Protein AF-A0A6B0XQU3-F1 (afdb_monomer_lite)

Radius of gyration: 19.71 Å; chains: 1; bounding box: 85×51×35 Å

Secondary structure (DSSP, 8-state):
---------------------GGGSTTTTS-EEEEETTEEEEEE--SSSSS-EEEEEEEETTEEEEEEEE--TT-TTS----S-EEEETTEEEEEP--TT--EEEEEEEE-TTS-EEEEEEEESSGGGG---S-SSS---

Structure (mmCIF, N/CA/C/O backbone):
data_AF-A0A6B0XQU3-F1
#
_entry.id   AF-A0A6B0XQU3-F1
#
loop_
_atom_site.group_PDB
_atom_site.id
_atom_site.type_symbol
_atom_site.label_atom_id
_atom_site.label_alt_id
_atom_site.label_comp_id
_atom_site.label_asym_id
_atom_site.label_entity_id
_atom_site.label_seq_id
_atom_site.pdbx_PDB_ins_code
_atom_site.Cartn_x
_atom_site.Cartn_y
_atom_site.Cartn_z
_atom_site.occupancy
_atom_site.B_iso_or_equiv
_atom_site.auth_seq_id
_atom_site.auth_comp_id
_atom_site.auth_asym_id
_atom_site.auth_atom_id
_atom_site.pdbx_PDB_model_num
ATOM 1 N N . MET A 1 1 ? -46.508 -2.137 11.351 1.00 37.19 1 MET A N 1
ATOM 2 C CA . MET A 1 1 ? -46.455 -1.241 10.173 1.00 37.19 1 MET A CA 1
ATOM 3 C C . MET A 1 1 ? -45.092 -0.556 10.185 1.00 37.19 1 MET A C 1
ATOM 5 O O . MET A 1 1 ? -44.737 0.008 11.208 1.00 37.19 1 MET A O 1
ATOM 9 N N . MET A 1 2 ? -44.287 -0.742 9.139 1.00 34.44 2 MET A N 1
ATOM 10 C CA . MET A 1 2 ? -42.824 -0.592 9.163 1.00 34.44 2 MET A CA 1
ATOM 11 C C . MET A 1 2 ? -42.342 0.868 9.194 1.00 34.44 2 MET A C 1
ATOM 13 O O . MET A 1 2 ? -42.736 1.663 8.343 1.00 34.44 2 MET A O 1
ATOM 17 N N . ILE A 1 3 ? -41.435 1.198 10.120 1.00 39.59 3 ILE A N 1
ATOM 18 C CA . ILE A 1 3 ? -40.669 2.451 10.102 1.00 39.59 3 ILE A CA 1
ATOM 19 C C . ILE A 1 3 ? -39.523 2.258 9.105 1.00 39.59 3 ILE A C 1
ATOM 21 O O . ILE A 1 3 ? -38.610 1.468 9.330 1.00 39.59 3 ILE A O 1
ATOM 25 N N . ARG A 1 4 ? -39.597 2.949 7.965 1.00 42.34 4 ARG A N 1
ATOM 26 C CA . ARG A 1 4 ? -38.524 2.990 6.965 1.00 42.34 4 ARG A CA 1
ATOM 27 C C . ARG A 1 4 ? -37.347 3.785 7.538 1.00 42.34 4 ARG A C 1
ATOM 29 O O . ARG A 1 4 ? -37.393 5.012 7.567 1.00 42.34 4 ARG A O 1
ATOM 36 N N . SER A 1 5 ? -36.316 3.081 8.001 1.00 37.31 5 SER A N 1
ATOM 37 C CA . SER A 1 5 ? -35.045 3.683 8.408 1.00 37.31 5 SER A CA 1
ATOM 38 C C . SER A 1 5 ? -34.361 4.290 7.182 1.00 37.31 5 SER A C 1
ATOM 40 O O . SER A 1 5 ? -34.057 3.593 6.214 1.00 37.31 5 SER A O 1
ATOM 42 N N . ARG A 1 6 ? -34.183 5.612 7.182 1.00 48.91 6 ARG A N 1
ATOM 43 C CA . ARG A 1 6 ? -33.429 6.324 6.147 1.00 48.91 6 ARG A CA 1
ATOM 44 C C . ARG A 1 6 ? -31.962 6.264 6.551 1.00 48.91 6 ARG A C 1
ATOM 46 O O . ARG A 1 6 ? -31.541 7.010 7.428 1.00 48.91 6 ARG A O 1
ATOM 53 N N . HIS A 1 7 ? -31.197 5.374 5.929 1.00 49.09 7 HIS A N 1
ATOM 54 C CA . HIS A 1 7 ? -29.744 5.390 6.050 1.00 49.09 7 HIS A CA 1
ATOM 55 C C . HIS A 1 7 ? -29.218 6.683 5.410 1.00 49.09 7 HIS A C 1
ATOM 57 O O . HIS A 1 7 ? -29.302 6.864 4.197 1.00 49.09 7 HIS A O 1
ATOM 63 N N . VAL A 1 8 ? -28.739 7.612 6.237 1.00 42.72 8 VAL A N 1
ATOM 64 C CA . VAL A 1 8 ? -28.030 8.815 5.793 1.00 42.72 8 VAL A CA 1
ATOM 65 C C . VAL A 1 8 ? -26.551 8.453 5.736 1.00 42.72 8 VAL A C 1
ATOM 67 O O . VAL A 1 8 ? -25.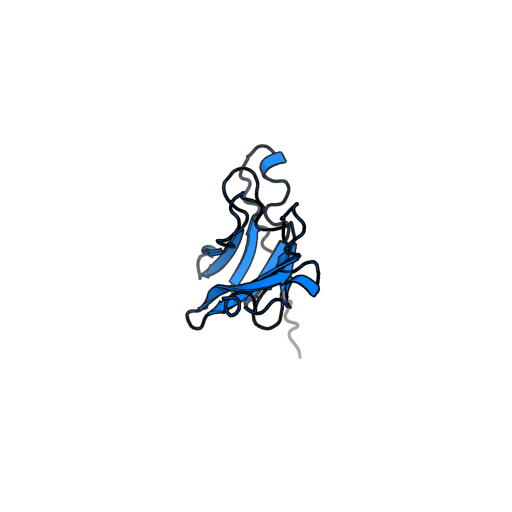918 8.261 6.770 1.00 42.72 8 VAL A O 1
ATOM 70 N N . VAL A 1 9 ? -26.008 8.313 4.529 1.00 39.22 9 VAL A N 1
ATOM 71 C CA . VAL A 1 9 ? -24.567 8.147 4.318 1.00 39.22 9 VAL A CA 1
ATOM 72 C C . VAL A 1 9 ? -23.940 9.538 4.345 1.00 39.22 9 VAL A C 1
ATOM 74 O O . VAL A 1 9 ? -24.166 10.341 3.443 1.00 39.22 9 VAL A O 1
ATOM 77 N N . VAL A 1 10 ? -23.183 9.839 5.400 1.00 36.81 10 VAL A N 1
ATOM 78 C CA . VAL A 1 10 ? -22.378 11.063 5.499 1.00 36.81 10 VAL A CA 1
ATOM 79 C C . VAL A 1 10 ? -20.994 10.752 4.939 1.00 36.81 10 VAL A C 1
ATOM 81 O O . VAL A 1 10 ? -20.191 10.085 5.586 1.00 36.81 10 VAL A O 1
ATOM 84 N N . VAL A 1 11 ? -20.713 11.220 3.723 1.00 40.84 11 VAL A N 1
ATOM 85 C CA . VAL A 1 11 ? -19.356 11.204 3.162 1.00 40.84 11 VAL A CA 1
ATOM 86 C C . VAL A 1 11 ? -18.629 12.435 3.698 1.00 40.84 11 VAL A C 1
ATOM 88 O O . VAL A 1 11 ? -18.873 13.555 3.254 1.00 40.84 11 VAL A O 1
ATOM 91 N N . ALA A 1 12 ? -17.763 12.239 4.690 1.00 38.28 12 ALA A N 1
ATOM 92 C CA . ALA A 1 12 ? -16.893 13.294 5.195 1.00 38.28 12 ALA A CA 1
ATOM 93 C C . ALA A 1 12 ? -15.693 13.463 4.247 1.00 38.28 12 ALA A C 1
ATOM 95 O O . ALA A 1 12 ? -14.718 12.718 4.321 1.00 38.28 12 ALA A O 1
ATOM 96 N N . LEU A 1 13 ? -15.774 14.442 3.346 1.00 43.59 13 LEU A N 1
ATOM 97 C CA . LEU A 1 13 ? -14.631 14.943 2.582 1.00 43.59 13 LEU A CA 1
ATOM 98 C C . LEU A 1 13 ? -13.792 15.850 3.491 1.00 43.59 13 LEU A C 1
ATOM 100 O O . LEU A 1 13 ? -14.103 17.027 3.661 1.00 43.59 13 LEU A O 1
ATOM 104 N N . PHE A 1 14 ? -12.728 15.308 4.082 1.00 43.47 14 PHE A N 1
ATOM 105 C CA . PHE A 1 14 ? -11.704 16.114 4.749 1.00 43.47 14 PHE A CA 1
ATOM 106 C C . PHE A 1 14 ? -10.677 16.580 3.711 1.00 43.47 14 PHE A C 1
ATOM 108 O O . PHE A 1 14 ? -9.666 15.929 3.461 1.00 43.47 14 PHE A O 1
ATOM 115 N N . ALA A 1 15 ? -10.951 17.723 3.081 1.00 38.75 15 ALA A N 1
ATOM 116 C CA . ALA A 1 15 ? -9.956 18.437 2.292 1.00 38.75 15 ALA A CA 1
ATOM 117 C C . ALA A 1 15 ? -9.007 19.181 3.246 1.00 38.75 15 ALA A C 1
ATOM 119 O O . ALA A 1 15 ? -9.270 20.311 3.654 1.00 38.75 15 ALA A O 1
ATOM 120 N N . CYS A 1 16 ? -7.905 18.536 3.629 1.00 37.47 16 CYS A N 1
ATOM 121 C CA . CYS A 1 16 ? -6.809 19.202 4.325 1.00 37.47 16 CYS A CA 1
ATOM 122 C C . CYS A 1 16 ? -5.957 19.941 3.280 1.00 37.47 16 CYS A C 1
ATOM 124 O O . CYS A 1 16 ? -5.087 19.354 2.636 1.00 37.47 16 CYS A O 1
ATOM 126 N N . ALA A 1 17 ? -6.258 21.219 3.046 1.00 42.94 17 ALA A N 1
ATOM 127 C CA . ALA A 1 17 ? -5.505 22.056 2.119 1.00 42.94 17 ALA A CA 1
ATOM 128 C C . ALA A 1 17 ? -4.151 22.449 2.737 1.00 42.94 17 ALA A C 1
ATOM 130 O O . ALA A 1 17 ? -4.034 23.468 3.415 1.00 42.94 17 ALA A O 1
ATOM 131 N N . SER A 1 18 ? -3.111 21.648 2.499 1.00 46.34 18 SER A N 1
ATOM 132 C CA . SER A 1 18 ? -1.726 22.104 2.635 1.00 46.34 18 SER A CA 1
ATOM 133 C C . SER A 1 18 ? -1.325 22.808 1.335 1.00 46.34 18 SER A C 1
ATOM 135 O O . SER A 1 18 ? -1.333 22.204 0.270 1.00 46.34 18 SER A O 1
ATOM 137 N N . VAL A 1 19 ? -1.024 24.107 1.370 1.00 47.56 19 VAL A N 1
ATOM 138 C CA . VAL A 1 19 ? -0.630 24.852 0.158 1.00 47.56 19 VAL A CA 1
ATOM 139 C C . VAL A 1 19 ? 0.873 24.660 -0.079 1.00 47.56 19 VAL A C 1
ATOM 141 O O . VAL A 1 19 ? 1.692 25.491 0.303 1.00 47.56 19 VAL A O 1
ATOM 144 N N . GLY A 1 20 ? 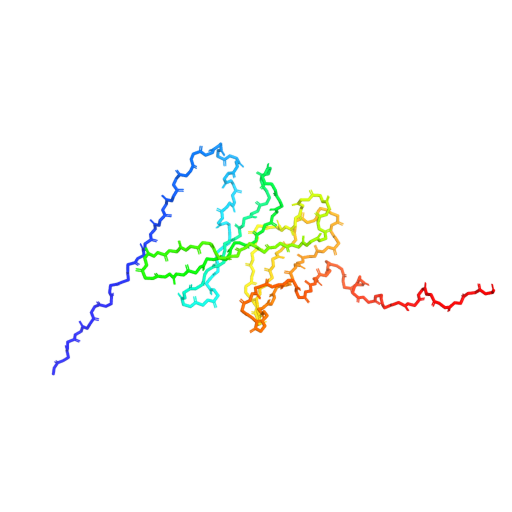1.248 23.516 -0.654 1.00 53.97 20 GLY A N 1
ATOM 145 C CA . GLY A 1 20 ? 2.524 23.353 -1.362 1.00 53.97 20 GLY A CA 1
ATOM 146 C C . GLY A 1 20 ? 2.388 23.801 -2.825 1.00 53.97 20 GLY A C 1
ATOM 147 O O . GLY A 1 20 ? 1.262 23.993 -3.287 1.00 53.97 20 GLY A O 1
ATOM 148 N N . PRO A 1 21 ? 3.488 23.977 -3.587 1.00 55.72 21 PRO A N 1
ATOM 149 C CA . PRO A 1 21 ? 3.364 24.134 -5.034 1.00 55.72 21 PRO A CA 1
ATOM 150 C C . PRO A 1 21 ? 2.583 22.935 -5.589 1.00 55.72 21 PRO A C 1
ATOM 152 O O . PRO A 1 21 ? 2.877 21.803 -5.217 1.00 55.72 21 PRO A O 1
ATOM 155 N N . VAL A 1 22 ? 1.596 23.184 -6.456 1.00 50.00 22 VAL A N 1
ATOM 156 C CA . VAL A 1 22 ? 0.677 22.170 -7.022 1.00 50.00 22 VAL A CA 1
ATOM 157 C C . VAL A 1 22 ? 1.427 20.946 -7.573 1.00 50.00 22 VAL A C 1
ATOM 159 O O . VAL A 1 22 ? 1.008 19.820 -7.345 1.00 50.00 22 VAL A O 1
ATOM 162 N N . ALA A 1 23 ? 2.618 21.150 -8.147 1.00 49.53 23 ALA A N 1
ATOM 163 C CA . ALA A 1 23 ? 3.499 20.083 -8.632 1.00 49.53 23 ALA A CA 1
ATOM 164 C C . ALA A 1 23 ? 3.984 19.090 -7.548 1.00 49.53 23 ALA A C 1
ATOM 166 O O . ALA A 1 23 ? 4.296 17.946 -7.856 1.00 49.53 23 ALA A O 1
ATOM 167 N N . ALA A 1 24 ? 4.042 19.496 -6.274 1.00 48.16 24 ALA A N 1
ATOM 168 C CA . ALA A 1 24 ? 4.353 18.614 -5.143 1.00 48.16 24 ALA A CA 1
ATOM 169 C C . ALA A 1 24 ? 3.121 17.836 -4.633 1.00 48.16 24 ALA A C 1
ATOM 171 O O . ALA A 1 24 ? 3.257 16.954 -3.786 1.00 48.16 24 ALA A O 1
ATOM 172 N N . GLN A 1 25 ? 1.921 18.176 -5.120 1.00 52.62 25 GLN A N 1
ATOM 173 C CA . GLN A 1 25 ? 0.645 17.534 -4.790 1.00 52.62 25 GLN A CA 1
ATOM 174 C C . GLN A 1 25 ? 0.103 16.658 -5.920 1.00 52.62 25 GLN A C 1
ATOM 176 O O . GLN A 1 25 ? -0.958 16.058 -5.742 1.00 52.62 25 GLN A O 1
ATOM 181 N N . ASP A 1 26 ? 0.812 16.542 -7.045 1.00 52.75 26 ASP A N 1
ATOM 182 C CA . ASP A 1 26 ? 0.385 15.802 -8.234 1.00 52.75 26 ASP A CA 1
ATOM 183 C C . ASP A 1 26 ? 0.366 14.278 -7.996 1.00 52.75 26 ASP A C 1
ATOM 185 O O . ASP A 1 26 ? 0.995 13.515 -8.713 1.00 52.75 26 ASP A O 1
ATOM 189 N N . GLY A 1 27 ? -0.373 13.761 -7.012 1.00 54.28 27 GLY A N 1
ATOM 190 C CA . GLY A 1 27 ? -0.570 12.323 -6.799 1.00 54.28 27 GLY A CA 1
ATOM 191 C C . GLY A 1 27 ? -0.612 11.849 -5.351 1.00 54.28 27 GLY A C 1
ATOM 192 O O . GLY A 1 27 ? -0.774 10.651 -5.134 1.00 54.28 27 GLY A O 1
ATOM 193 N N . CYS A 1 28 ? -0.487 12.728 -4.355 1.00 52.47 28 CYS A N 1
ATOM 194 C CA . CYS A 1 28 ? -0.764 12.323 -2.976 1.00 52.47 28 CYS A CA 1
ATOM 195 C C . CYS A 1 28 ? -2.257 11.958 -2.866 1.00 52.47 28 CYS A C 1
ATOM 197 O O . CYS A 1 28 ? -3.109 12.764 -3.234 1.00 52.47 28 CYS A O 1
ATOM 199 N N . GLY A 1 29 ? -2.576 10.725 -2.454 1.00 54.97 29 GLY A N 1
ATOM 200 C CA . GLY A 1 29 ? -3.943 10.191 -2.540 1.00 54.97 29 GLY A CA 1
ATOM 201 C C . GLY A 1 29 ? -4.335 9.626 -3.915 1.00 54.97 29 GLY A C 1
ATOM 202 O O . GLY A 1 29 ? -5.512 9.365 -4.144 1.00 54.97 29 GLY A O 1
ATOM 203 N N . ALA A 1 30 ? -3.375 9.397 -4.826 1.00 61.19 30 ALA A N 1
ATOM 204 C CA . ALA A 1 30 ? -3.621 8.748 -6.124 1.00 61.19 30 ALA A CA 1
ATOM 205 C C . ALA A 1 30 ? -4.233 7.343 -5.995 1.00 61.19 30 ALA A C 1
ATOM 207 O O . ALA A 1 30 ? -4.893 6.871 -6.919 1.00 61.19 30 ALA A O 1
ATOM 208 N N . ALA A 1 31 ? -4.040 6.698 -4.845 1.00 72.69 31 ALA A N 1
ATOM 209 C CA . ALA A 1 31 ? -4.727 5.476 -4.486 1.00 72.69 31 ALA A CA 1
ATOM 210 C C . ALA A 1 31 ? -5.000 5.461 -2.977 1.00 72.69 31 ALA A C 1
ATOM 212 O O . ALA A 1 31 ? -4.108 5.724 -2.165 1.00 72.69 31 ALA A O 1
ATOM 213 N N . VAL A 1 32 ? -6.252 5.167 -2.630 1.00 81.19 32 VAL A N 1
ATOM 214 C CA . VAL A 1 32 ? -6.721 4.968 -1.258 1.00 81.19 32 VAL A CA 1
ATOM 215 C C . VAL A 1 32 ? -7.426 3.624 -1.205 1.00 81.19 32 VAL A C 1
ATOM 217 O O . VAL A 1 32 ? -8.237 3.311 -2.079 1.00 81.19 32 VAL A O 1
ATOM 220 N N . TRP A 1 33 ? -7.129 2.842 -0.176 1.00 84.88 33 TRP A N 1
ATOM 221 C CA . TRP A 1 33 ? -7.765 1.555 0.068 1.00 84.88 33 TRP A CA 1
ATOM 222 C C . TRP A 1 33 ? -8.185 1.447 1.533 1.00 84.88 33 TRP A C 1
ATOM 224 O O . TRP A 1 33 ? -7.417 1.788 2.423 1.00 84.88 33 TRP A O 1
ATOM 234 N N . ALA A 1 34 ? -9.404 0.975 1.789 1.00 85.19 34 ALA A N 1
ATOM 235 C CA . ALA A 1 34 ? -9.840 0.607 3.131 1.00 85.19 34 ALA A CA 1
ATOM 236 C C . ALA A 1 34 ? -9.455 -0.855 3.398 1.00 85.19 34 ALA A C 1
ATOM 238 O O . ALA A 1 34 ? -10.097 -1.761 2.861 1.00 85.19 34 ALA A O 1
ATOM 239 N N . ALA A 1 35 ? -8.408 -1.076 4.197 1.00 83.62 35 ALA A N 1
ATOM 240 C CA . ALA A 1 35 ? -7.990 -2.421 4.600 1.00 83.62 35 ALA A CA 1
ATOM 241 C C . ALA A 1 35 ? -8.921 -3.035 5.645 1.00 83.62 35 ALA A C 1
ATOM 243 O O . ALA A 1 35 ? -9.100 -4.252 5.679 1.00 83.62 35 ALA A O 1
ATOM 244 N N . ALA A 1 36 ? -9.545 -2.194 6.468 1.00 85.62 36 ALA A N 1
ATOM 245 C CA . ALA A 1 36 ? -10.533 -2.592 7.458 1.00 85.62 36 ALA A CA 1
ATOM 246 C C . ALA A 1 36 ? -11.588 -1.490 7.644 1.00 85.62 36 ALA A C 1
ATOM 248 O O . ALA A 1 36 ? -11.540 -0.446 6.994 1.00 85.62 36 ALA A O 1
ATOM 249 N N . ALA A 1 37 ? -12.554 -1.716 8.542 1.00 86.38 37 ALA A N 1
ATOM 250 C CA . ALA A 1 37 ? -13.574 -0.717 8.876 1.00 86.38 37 ALA A CA 1
ATOM 251 C C . ALA A 1 37 ? -12.958 0.594 9.402 1.00 86.38 37 ALA A C 1
ATOM 253 O O . ALA A 1 37 ? -13.399 1.679 9.021 1.00 86.38 37 ALA A O 1
ATOM 254 N N . ASP A 1 38 ? -11.907 0.470 10.214 1.00 92.00 38 ASP A N 1
ATOM 255 C CA . ASP A 1 38 ? -11.232 1.5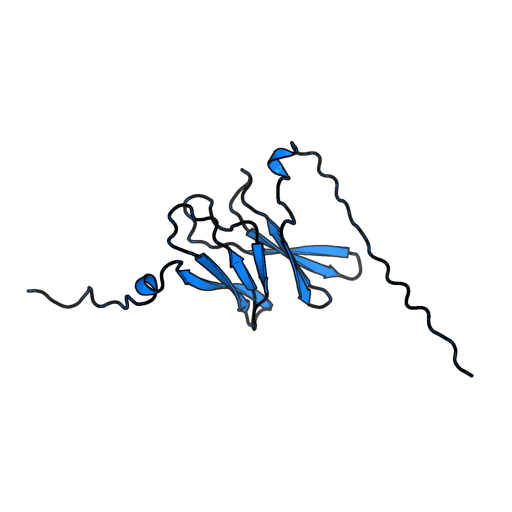78 10.890 1.00 92.00 38 ASP A CA 1
ATOM 256 C C . ASP A 1 38 ? -9.763 1.725 10.460 1.00 92.00 38 ASP A C 1
ATOM 258 O O . ASP A 1 38 ? -8.996 2.383 11.149 1.00 92.00 38 ASP A O 1
ATOM 262 N N . GLU A 1 39 ? -9.362 1.150 9.318 1.00 92.50 39 GLU A N 1
ATOM 263 C CA . GLU A 1 39 ? -7.996 1.256 8.777 1.00 92.50 39 GLU A CA 1
ATOM 264 C C . GLU A 1 39 ? -8.039 1.630 7.287 1.00 92.50 39 GLU A C 1
ATOM 266 O O . GLU A 1 39 ? -8.683 0.947 6.480 1.00 92.50 39 GLU A O 1
ATOM 271 N N . ILE A 1 40 ? -7.341 2.704 6.907 1.00 92.12 40 ILE A N 1
ATOM 272 C CA . ILE A 1 40 ? -7.155 3.108 5.507 1.00 92.12 40 ILE A CA 1
ATOM 273 C C . ILE A 1 40 ? -5.675 3.236 5.170 1.00 92.12 40 ILE A C 1
ATOM 275 O O . ILE A 1 40 ? -4.867 3.704 5.968 1.00 92.12 40 ILE A O 1
ATOM 279 N N . LEU A 1 41 ? -5.339 2.865 3.942 1.00 90.75 41 LEU A N 1
ATOM 280 C CA . LEU A 1 41 ? -4.015 3.004 3.370 1.00 90.75 41 LEU A CA 1
ATOM 281 C C . LEU A 1 41 ? -4.058 4.083 2.298 1.00 90.75 41 LEU A C 1
ATOM 283 O O . LEU A 1 41 ? -4.931 4.077 1.425 1.00 90.75 41 LEU A O 1
ATOM 287 N N . VAL A 1 42 ? -3.106 5.006 2.363 1.00 88.56 42 VAL A N 1
ATOM 288 C CA . VAL A 1 42 ? -2.983 6.132 1.440 1.00 88.56 42 VAL A CA 1
ATOM 289 C C . VAL A 1 42 ? -1.605 6.092 0.808 1.00 88.56 42 VAL A C 1
ATOM 291 O O . VAL A 1 42 ? -0.587 6.184 1.492 1.00 88.56 42 VAL A O 1
ATOM 294 N N . LEU A 1 43 ? -1.565 5.980 -0.516 1.00 86.12 43 LEU A N 1
ATOM 295 C CA . LEU A 1 43 ? -0.310 6.046 -1.247 1.00 86.12 43 LEU A CA 1
ATOM 296 C C . LEU A 1 43 ? 0.239 7.483 -1.240 1.00 86.12 43 LEU A C 1
ATOM 298 O O . LEU A 1 43 ? -0.409 8.417 -1.731 1.00 86.12 43 LEU A O 1
ATOM 302 N N . LYS A 1 44 ? 1.466 7.628 -0.733 1.00 83.06 44 LYS A N 1
ATOM 303 C CA . LYS A 1 44 ? 2.317 8.813 -0.855 1.00 83.06 44 LYS A CA 1
ATOM 304 C C . LYS A 1 44 ? 3.395 8.524 -1.910 1.00 83.06 44 LYS A C 1
ATOM 306 O O . LYS A 1 44 ? 4.433 7.951 -1.576 1.00 83.06 44 LYS A O 1
ATOM 311 N N . PRO A 1 45 ? 3.180 8.889 -3.184 1.00 70.44 45 PRO A N 1
ATOM 312 C CA . PRO A 1 45 ? 4.229 8.776 -4.198 1.00 70.44 45 PRO A CA 1
ATOM 313 C C . PRO A 1 45 ? 5.440 9.665 -3.865 1.00 70.44 45 PRO A C 1
ATOM 315 O O . PRO A 1 45 ? 5.353 10.599 -3.060 1.00 70.44 45 PRO A O 1
ATOM 318 N N . GLU A 1 46 ? 6.578 9.372 -4.492 1.00 69.31 46 GLU A N 1
ATOM 319 C CA . GLU A 1 46 ? 7.794 10.169 -4.341 1.00 69.31 46 GLU A CA 1
ATOM 320 C C . GLU A 1 46 ? 7.607 11.556 -4.980 1.00 69.31 46 GLU A C 1
ATOM 322 O O . GLU A 1 46 ? 7.346 11.671 -6.174 1.00 69.31 46 GLU A O 1
ATOM 327 N N . PHE A 1 47 ? 7.750 12.619 -4.183 1.00 59.03 47 PHE A N 1
ATOM 328 C CA . PHE A 1 47 ? 7.737 14.006 -4.667 1.00 59.03 47 PHE A CA 1
ATOM 329 C C . PHE A 1 47 ? 8.746 14.874 -3.913 1.00 59.03 47 PHE A C 1
ATOM 331 O O . PHE A 1 47 ? 8.386 15.804 -3.189 1.00 59.03 47 PHE A O 1
ATOM 338 N N . GLY A 1 48 ? 10.035 14.543 -4.036 1.00 53.62 48 GLY A N 1
ATOM 339 C CA . GLY A 1 48 ? 11.135 15.380 -3.534 1.00 53.62 48 GLY A CA 1
ATOM 340 C C . GLY A 1 48 ? 11.188 15.564 -2.008 1.00 53.62 48 GLY A C 1
ATOM 341 O O . GLY A 1 48 ? 11.963 16.382 -1.517 1.00 53.62 48 GLY A O 1
ATOM 342 N N . ARG A 1 49 ? 10.379 14.817 -1.242 1.00 59.66 49 ARG A N 1
ATOM 343 C CA . ARG A 1 49 ? 10.384 14.764 0.230 1.00 59.66 49 ARG A CA 1
ATOM 344 C C . ARG A 1 49 ? 10.433 13.315 0.726 1.00 59.66 49 ARG A C 1
ATOM 346 O O . ARG A 1 49 ? 9.500 12.833 1.369 1.00 59.66 49 ARG A O 1
ATOM 353 N N . GLY A 1 50 ? 11.529 12.631 0.411 1.00 65.25 50 GLY A N 1
ATOM 354 C CA . GLY A 1 50 ? 11.775 11.254 0.841 1.00 65.25 50 GLY A CA 1
ATOM 355 C C . GLY A 1 50 ? 11.105 10.195 -0.044 1.00 65.25 50 GLY A C 1
ATOM 356 O O . GLY A 1 50 ? 10.390 10.549 -0.985 1.00 65.25 50 GLY A O 1
ATOM 357 N N . PRO A 1 51 ? 11.350 8.907 0.252 1.00 70.81 51 PRO A N 1
ATOM 358 C CA . PRO A 1 51 ? 10.912 7.796 -0.585 1.00 70.81 51 PRO A CA 1
ATOM 359 C C . PRO A 1 51 ? 9.386 7.741 -0.707 1.00 70.81 51 PRO A C 1
ATOM 361 O O . PRO A 1 51 ? 8.649 8.232 0.162 1.00 70.81 51 PRO A O 1
ATOM 364 N N . ALA A 1 52 ? 8.913 7.119 -1.788 1.00 79.31 52 ALA A N 1
ATOM 365 C CA . ALA A 1 52 ? 7.516 6.722 -1.888 1.00 79.31 52 ALA A CA 1
ATOM 366 C C . ALA A 1 52 ? 7.161 5.744 -0.757 1.00 79.31 52 ALA A C 1
ATOM 368 O O . ALA A 1 52 ? 7.941 4.846 -0.427 1.00 79.31 52 ALA A O 1
ATOM 369 N N . SER A 1 53 ? 5.975 5.916 -0.182 1.00 85.81 53 SER A N 1
ATOM 370 C CA . SER A 1 53 ? 5.487 5.095 0.921 1.00 85.81 53 SER A CA 1
ATOM 371 C C . SER A 1 53 ? 3.971 4.933 0.871 1.00 85.81 53 SER A C 1
ATOM 373 O O . SER A 1 53 ? 3.256 5.662 0.180 1.00 85.81 53 SER A O 1
ATOM 375 N N . VAL A 1 54 ? 3.470 3.948 1.605 1.00 88.81 54 VAL A N 1
ATOM 376 C CA . VAL A 1 54 ? 2.053 3.799 1.913 1.00 88.81 54 VAL A CA 1
ATOM 377 C C . VAL A 1 54 ? 1.859 4.177 3.373 1.00 88.81 54 VAL A C 1
ATOM 379 O O . VAL A 1 54 ? 2.475 3.600 4.267 1.00 88.81 54 VAL A O 1
ATOM 382 N N . LEU A 1 55 ? 1.028 5.186 3.600 1.00 89.75 55 LEU A N 1
ATOM 383 C CA . LEU A 1 55 ? 0.674 5.668 4.925 1.00 89.75 55 LEU A CA 1
ATOM 384 C C . LEU A 1 55 ? -0.528 4.874 5.424 1.00 89.75 55 LEU A C 1
ATOM 386 O O . LEU A 1 55 ? -1.532 4.778 4.718 1.00 89.75 55 LEU A O 1
ATOM 390 N N . VAL A 1 56 ? -0.437 4.337 6.633 1.00 93.00 56 VAL A N 1
ATOM 391 C CA . VAL A 1 56 ? -1.522 3.599 7.279 1.00 93.00 56 VAL A CA 1
ATOM 392 C C . VAL A 1 56 ? -2.147 4.513 8.313 1.00 93.00 56 VAL A C 1
ATOM 394 O O . VAL A 1 56 ? -1.456 5.032 9.195 1.00 93.00 56 VAL A O 1
ATOM 397 N N . PHE A 1 57 ? -3.450 4.722 8.190 1.00 92.69 57 PHE A N 1
ATOM 398 C CA . PHE A 1 57 ? -4.234 5.494 9.132 1.00 92.69 57 PHE A CA 1
ATOM 399 C C . PHE A 1 57 ? -5.233 4.594 9.829 1.00 92.69 57 PHE A C 1
ATOM 401 O O . PHE A 1 57 ? -5.950 3.841 9.172 1.00 92.69 57 PHE A O 1
ATOM 408 N N . GLU A 1 58 ? -5.339 4.762 11.137 1.00 93.69 58 GLU A N 1
ATOM 409 C CA . GLU A 1 58 ? -6.390 4.151 11.935 1.00 93.69 58 GLU A CA 1
ATOM 410 C C . GLU A 1 58 ? -7.350 5.219 12.443 1.00 93.69 58 GLU A C 1
ATOM 412 O O . GLU A 1 58 ? -6.965 6.362 12.730 1.00 93.69 58 GLU A O 1
ATOM 417 N N . ARG A 1 59 ? -8.626 4.847 12.512 1.00 92.75 59 ARG A N 1
ATOM 418 C CA . ARG A 1 59 ? -9.670 5.677 13.090 1.00 92.75 59 ARG A CA 1
ATOM 419 C C . ARG A 1 59 ? -9.801 5.363 14.572 1.00 92.75 59 ARG A C 1
ATOM 421 O O . ARG A 1 59 ? -10.036 4.223 14.956 1.00 92.75 59 ARG A O 1
ATOM 428 N N . ASP A 1 60 ? -9.753 6.405 15.389 1.00 86.31 60 ASP A N 1
ATOM 429 C CA . ASP A 1 60 ? -10.162 6.357 16.786 1.00 86.31 60 ASP A CA 1
ATOM 430 C C . ASP A 1 60 ? -11.464 7.153 17.013 1.00 86.31 60 ASP A C 1
ATOM 432 O O . ASP A 1 60 ? -12.075 7.699 16.087 1.00 86.31 60 ASP A O 1
ATOM 436 N N . GLY A 1 61 ? -11.917 7.229 18.268 1.00 83.44 61 GLY A N 1
ATOM 437 C CA . GLY A 1 61 ? -13.129 7.966 18.646 1.00 83.44 61 GLY A CA 1
ATOM 438 C C . GLY A 1 61 ? -13.083 9.480 18.381 1.00 83.44 61 GLY A C 1
ATOM 439 O O . GLY A 1 61 ? -14.102 10.149 18.548 1.00 83.44 61 GLY A O 1
ATOM 440 N N . SER A 1 62 ? -11.933 10.025 17.981 1.00 85.12 62 SER A N 1
ATOM 441 C CA . SER A 1 62 ? -11.688 11.449 17.743 1.00 85.12 62 SER A CA 1
ATOM 442 C C . SER A 1 62 ? -11.332 11.795 16.291 1.00 85.12 62 SER A C 1
ATOM 444 O O . SER A 1 62 ? -11.475 12.954 15.898 1.00 85.12 62 SER A O 1
ATOM 446 N N . GLY A 1 63 ? -10.940 10.823 15.461 1.00 90.75 63 GLY A N 1
ATOM 447 C CA . GLY A 1 63 ? -10.603 11.064 14.059 1.00 90.75 63 GLY A CA 1
ATOM 448 C C . GLY A 1 63 ? -9.739 9.970 13.442 1.00 90.75 63 GLY A C 1
ATOM 449 O O . GLY A 1 63 ? -9.738 8.839 13.906 1.00 90.75 63 GLY A O 1
ATOM 450 N N . TRP A 1 64 ? -9.027 10.311 12.366 1.00 92.19 64 TRP A N 1
ATOM 451 C CA . TRP A 1 64 ? -8.009 9.454 11.751 1.00 92.19 64 TRP A CA 1
ATOM 452 C C . TRP A 1 64 ? -6.619 9.932 12.159 1.00 92.19 64 TRP A C 1
ATOM 454 O O . TRP A 1 64 ? -6.347 11.133 12.101 1.00 92.19 64 TRP A O 1
ATOM 464 N N . SER A 1 65 ? -5.727 9.005 12.494 1.00 92.00 65 SER A N 1
ATOM 465 C CA . SER A 1 65 ? -4.319 9.293 12.775 1.00 92.00 65 SER A CA 1
ATOM 466 C C . SER A 1 65 ? -3.414 8.349 11.987 1.00 92.00 65 SER A C 1
ATOM 468 O O . SER A 1 65 ? -3.768 7.193 11.773 1.00 92.00 65 SER A O 1
ATOM 470 N N . GLN A 1 66 ? -2.274 8.849 11.500 1.00 92.06 66 GLN A N 1
ATOM 471 C CA . GLN A 1 66 ? -1.280 8.005 10.836 1.00 92.06 66 GLN A CA 1
ATOM 472 C C . GLN A 1 66 ? -0.571 7.168 11.903 1.00 92.06 66 GLN A C 1
ATOM 474 O O . GLN A 1 66 ? 0.080 7.729 12.783 1.00 92.06 66 GLN A O 1
ATOM 479 N N . VAL A 1 67 ? -0.676 5.845 11.805 1.00 94.50 67 VAL A N 1
ATOM 480 C CA . VAL A 1 67 ? -0.082 4.898 12.763 1.00 94.50 67 VAL A CA 1
ATOM 481 C C . VAL A 1 67 ? 1.152 4.197 12.208 1.00 94.50 67 VAL A C 1
ATOM 483 O O . VAL A 1 67 ? 1.996 3.736 12.972 1.00 94.50 67 VAL A O 1
ATOM 486 N N . GLN A 1 68 ? 1.289 4.145 10.881 1.00 93.50 68 GLN A N 1
ATOM 487 C CA . GLN A 1 68 ? 2.427 3.515 10.223 1.00 93.50 68 GLN A CA 1
ATOM 488 C C . GLN A 1 68 ? 2.765 4.224 8.910 1.00 93.50 68 GLN A C 1
ATOM 490 O O . GLN A 1 68 ? 1.903 4.780 8.227 1.00 93.50 68 GLN A O 1
ATOM 495 N N . GLU A 1 69 ? 4.038 4.181 8.542 1.00 89.69 69 GLU A N 1
ATOM 496 C CA . GLU A 1 69 ? 4.518 4.468 7.196 1.00 89.69 69 GLU A CA 1
ATOM 497 C C . GLU A 1 69 ? 5.260 3.228 6.700 1.00 89.69 69 GLU A C 1
ATOM 499 O O . GLU A 1 69 ? 6.079 2.668 7.424 1.00 89.69 69 GLU A O 1
ATOM 504 N N . VAL A 1 70 ? 4.930 2.769 5.495 1.00 89.62 70 VAL A N 1
ATOM 505 C CA . VAL A 1 70 ? 5.448 1.520 4.932 1.00 89.62 70 VAL A CA 1
ATOM 506 C C . VAL A 1 70 ? 6.137 1.821 3.611 1.00 89.62 70 VAL A C 1
ATOM 508 O O . VAL A 1 70 ? 5.562 2.460 2.731 1.00 89.62 70 VAL A O 1
ATOM 511 N N . TRP A 1 71 ? 7.369 1.358 3.451 1.00 85.38 71 TRP A N 1
ATOM 512 C CA . TRP A 1 71 ? 8.164 1.543 2.240 1.00 85.38 71 TRP A CA 1
ATOM 513 C C . TRP A 1 71 ? 9.010 0.298 1.974 1.00 85.38 71 TRP A C 1
ATOM 515 O O . TRP A 1 71 ? 9.167 -0.555 2.844 1.00 85.38 71 TRP A O 1
ATOM 525 N N . SER A 1 72 ? 9.560 0.193 0.764 1.00 82.75 72 SER A N 1
ATOM 526 C CA . SER A 1 72 ? 10.553 -0.837 0.455 1.00 82.75 72 SER A CA 1
ATOM 527 C C . SER A 1 72 ? 11.961 -0.338 0.787 1.00 82.75 72 SER A C 1
ATOM 529 O O . SER A 1 72 ? 12.387 0.700 0.276 1.00 82.75 72 SER A O 1
ATOM 531 N N . GLU A 1 73 ? 12.703 -1.079 1.614 1.00 71.06 73 GLU A N 1
ATOM 532 C CA . GLU A 1 73 ? 14.065 -0.718 2.054 1.00 71.06 73 GLU A CA 1
ATOM 533 C C . GLU A 1 73 ? 15.116 -0.791 0.928 1.00 71.06 73 GLU A C 1
ATOM 535 O O . GLU A 1 73 ? 16.190 -0.205 1.034 1.00 71.06 73 GLU A O 1
ATOM 540 N N . GLY A 1 74 ? 14.820 -1.487 -0.176 1.00 60.78 74 GLY A N 1
ATOM 541 C CA . GLY A 1 74 ? 15.770 -1.721 -1.273 1.00 60.78 74 GLY A CA 1
ATOM 542 C C . GLY A 1 74 ? 15.877 -0.600 -2.312 1.00 60.78 74 GLY A C 1
ATOM 543 O O . GLY A 1 74 ? 16.658 -0.719 -3.257 1.00 60.78 74 GLY A O 1
ATOM 544 N N . SER A 1 75 ? 15.090 0.468 -2.185 1.00 56.88 75 SER A N 1
ATOM 545 C CA . SER A 1 75 ? 15.070 1.562 -3.157 1.00 56.88 75 SER A CA 1
ATOM 546 C C . SER A 1 75 ? 16.162 2.588 -2.851 1.00 56.88 75 SER A C 1
ATOM 548 O O . SER A 1 75 ? 15.949 3.600 -2.187 1.00 56.88 75 SER A O 1
ATOM 550 N N . LEU A 1 76 ? 17.371 2.314 -3.340 1.00 46.00 76 LEU A N 1
ATOM 551 C CA . LEU A 1 76 ? 18.562 3.153 -3.141 1.00 46.00 76 LEU A CA 1
ATOM 552 C C . LEU A 1 76 ? 18.483 4.543 -3.810 1.00 46.00 76 LEU A C 1
ATOM 554 O O . LEU A 1 76 ? 19.393 5.347 -3.621 1.00 46.00 76 LEU A O 1
ATOM 558 N N . LEU A 1 77 ? 17.436 4.833 -4.593 1.00 50.97 77 LEU A N 1
ATOM 559 C CA . LEU A 1 77 ? 17.288 6.087 -5.348 1.00 50.97 77 LEU A CA 1
ATOM 560 C C . LEU A 1 77 ? 15.956 6.828 -5.122 1.00 50.97 77 LEU A C 1
ATOM 562 O O . LEU A 1 77 ? 15.726 7.827 -5.787 1.00 50.97 77 LEU A O 1
ATOM 566 N N . GLY A 1 78 ? 15.106 6.396 -4.181 1.00 48.44 78 GLY A N 1
ATOM 567 C CA . GLY A 1 78 ? 13.827 7.073 -3.885 1.00 48.44 78 GLY A CA 1
ATOM 568 C C . GLY A 1 78 ? 12.617 6.580 -4.695 1.00 48.44 78 GLY A C 1
ATOM 569 O O . GLY A 1 78 ? 11.478 6.856 -4.321 1.00 48.44 78 GLY A O 1
ATOM 570 N N . GLU A 1 79 ? 12.846 5.734 -5.700 1.00 60.62 79 GLU A N 1
ATOM 571 C CA . GLU A 1 79 ? 11.896 5.329 -6.753 1.00 60.62 79 GLU A CA 1
ATOM 572 C C . GLU A 1 79 ? 10.948 4.179 -6.356 1.00 60.62 79 GLU A C 1
ATOM 574 O O . GLU A 1 79 ? 10.697 3.248 -7.123 1.00 60.62 79 GLU A O 1
ATOM 579 N N . SER A 1 80 ? 10.453 4.170 -5.119 1.00 66.19 80 SER A N 1
ATOM 580 C CA . SER A 1 80 ? 9.958 2.913 -4.543 1.00 66.19 80 SER A CA 1
ATOM 581 C C . SER A 1 80 ? 8.574 2.497 -5.032 1.00 66.19 80 SER A C 1
ATOM 583 O O . SER A 1 80 ? 8.359 1.306 -5.197 1.00 66.19 80 SER A O 1
ATOM 585 N N . PHE A 1 81 ? 7.648 3.422 -5.315 1.00 76.94 81 PHE A N 1
ATOM 586 C CA . PHE A 1 81 ? 6.297 3.073 -5.775 1.00 76.94 81 PHE A CA 1
ATOM 587 C C . PHE A 1 81 ? 5.804 3.970 -6.911 1.00 76.94 81 PHE A C 1
ATOM 589 O O . PHE A 1 81 ? 5.977 5.188 -6.900 1.00 76.94 81 PHE A O 1
ATOM 596 N N . GLY A 1 82 ? 5.118 3.346 -7.866 1.00 75.50 82 GLY A N 1
ATOM 597 C CA . GLY A 1 82 ? 4.274 3.997 -8.852 1.00 75.50 82 GLY A CA 1
ATOM 598 C C . GLY A 1 82 ? 2.996 4.538 -8.210 1.00 75.50 82 GLY A C 1
ATOM 599 O O . GLY A 1 82 ? 2.817 4.516 -6.998 1.00 75.50 82 GLY A O 1
ATOM 600 N N . ARG A 1 83 ? 2.064 5.029 -9.029 1.00 78.12 83 ARG A N 1
ATOM 601 C CA . ARG A 1 83 ? 0.885 5.794 -8.571 1.00 78.12 83 ARG A CA 1
ATOM 602 C C . ARG A 1 83 ? -0.310 4.936 -8.139 1.00 78.12 83 ARG A C 1
ATOM 604 O O . ARG A 1 83 ? -1.426 5.447 -8.053 1.00 78.12 83 ARG A O 1
ATOM 611 N N . THR A 1 84 ? -0.120 3.638 -7.927 1.00 82.75 84 THR A N 1
ATOM 612 C CA . THR A 1 84 ? -1.227 2.700 -7.720 1.00 82.75 84 THR A CA 1
ATOM 613 C C . THR A 1 84 ? -0.894 1.685 -6.642 1.00 82.75 84 THR A C 1
ATOM 615 O O . THR A 1 84 ? 0.195 1.112 -6.633 1.00 82.75 84 THR A O 1
ATOM 618 N N . VAL A 1 85 ? -1.875 1.432 -5.778 1.00 88.06 85 VAL A N 1
ATOM 619 C CA . VAL A 1 85 ? -1.916 0.252 -4.915 1.00 88.06 85 VAL A CA 1
ATOM 620 C C . VAL A 1 85 ? -3.137 -0.589 -5.268 1.00 88.06 85 VAL A C 1
ATOM 622 O O . VAL A 1 85 ? -4.163 -0.051 -5.689 1.00 88.06 85 VAL A O 1
ATOM 625 N N . ALA A 1 86 ? -3.023 -1.901 -5.110 1.00 89.94 86 ALA A N 1
ATOM 626 C CA . ALA A 1 86 ? -4.103 -2.845 -5.337 1.00 89.94 86 ALA A CA 1
ATOM 627 C C . ALA A 1 86 ? -4.225 -3.785 -4.132 1.00 89.94 86 ALA A C 1
ATOM 629 O O . ALA A 1 86 ? -3.227 -4.397 -3.748 1.00 89.94 86 ALA A O 1
ATOM 630 N N . PRO A 1 87 ? -5.416 -3.928 -3.535 1.00 90.50 87 PRO A N 1
ATOM 631 C CA . PRO A 1 87 ? -5.629 -4.928 -2.502 1.00 90.50 87 PRO A CA 1
ATOM 632 C C . PRO A 1 87 ? -5.530 -6.339 -3.076 1.00 90.50 87 PRO A C 1
ATOM 634 O O . PRO A 1 87 ? -5.972 -6.601 -4.197 1.00 90.50 87 PRO A O 1
ATOM 637 N N . VAL A 1 88 ? -4.978 -7.250 -2.284 1.00 90.19 88 VAL A N 1
ATOM 638 C CA . VAL A 1 88 ? -4.898 -8.683 -2.575 1.00 90.19 88 VAL A CA 1
ATOM 639 C C . VAL A 1 88 ? -5.284 -9.481 -1.334 1.00 90.19 88 VAL A C 1
ATOM 641 O O . VAL A 1 88 ? -5.405 -8.943 -0.233 1.00 90.19 88 VAL A O 1
ATOM 644 N N . GLU A 1 89 ? -5.496 -10.784 -1.490 1.00 89.00 89 GLU A N 1
ATOM 645 C CA . GLU A 1 89 ? -5.698 -11.650 -0.331 1.00 89.00 89 GLU A CA 1
ATOM 646 C C . GLU A 1 89 ? -4.466 -11.596 0.586 1.00 89.00 89 GLU A C 1
ATOM 648 O O . GLU A 1 89 ? -3.335 -11.761 0.134 1.00 89.00 89 GLU A O 1
ATOM 653 N N . GLY A 1 90 ? -4.683 -11.316 1.873 1.00 87.75 90 GLY A N 1
ATOM 654 C CA . GLY A 1 90 ? -3.607 -11.211 2.861 1.00 87.75 90 GLY A CA 1
ATOM 655 C C . GLY A 1 90 ? -2.797 -9.910 2.817 1.00 87.75 90 GLY A C 1
ATOM 656 O O . GLY A 1 90 ? -1.908 -9.742 3.654 1.00 87.75 90 GLY A O 1
ATOM 657 N N . GLY A 1 91 ? -3.108 -8.971 1.913 1.00 93.00 91 GLY A N 1
ATOM 658 C CA . GLY A 1 91 ? -2.462 -7.665 1.937 1.00 93.00 91 GLY A CA 1
ATOM 659 C C . GLY A 1 91 ? -2.682 -6.760 0.734 1.00 93.00 91 GLY A C 1
ATOM 660 O O . GLY A 1 91 ? -3.802 -6.604 0.256 1.00 93.00 91 GLY A O 1
ATOM 661 N N . PHE A 1 92 ? -1.621 -6.106 0.265 1.00 92.88 92 PHE A N 1
ATOM 662 C CA . PHE A 1 92 ? -1.692 -5.215 -0.892 1.00 92.88 92 PHE A CA 1
ATOM 663 C C . PHE A 1 92 ? -0.424 -5.263 -1.743 1.00 92.88 92 PHE A C 1
ATOM 665 O O . PHE A 1 92 ? 0.664 -5.594 -1.278 1.00 92.88 92 PHE A O 1
ATOM 672 N N . LEU A 1 93 ? -0.576 -4.893 -3.010 1.00 91.19 93 LEU A N 1
ATOM 673 C CA . LEU A 1 93 ? 0.513 -4.642 -3.939 1.00 91.19 93 LEU A CA 1
ATOM 674 C C . LEU A 1 93 ? 0.646 -3.140 -4.160 1.00 91.19 93 LEU A C 1
ATOM 676 O O . LEU A 1 93 ? -0.340 -2.472 -4.466 1.00 91.19 93 LEU A O 1
ATOM 680 N N . ALA A 1 94 ? 1.859 -2.615 -4.069 1.00 89.38 94 ALA A N 1
ATOM 681 C CA . ALA A 1 94 ? 2.202 -1.291 -4.562 1.00 89.38 94 ALA A CA 1
ATOM 682 C C . ALA A 1 94 ? 2.926 -1.441 -5.901 1.00 89.38 94 ALA A C 1
ATOM 684 O O . ALA A 1 94 ? 3.915 -2.171 -5.996 1.00 89.38 94 ALA A O 1
ATOM 685 N N . ALA A 1 95 ? 2.427 -0.780 -6.946 1.00 86.38 95 ALA A N 1
ATOM 686 C CA . ALA A 1 95 ? 3.104 -0.766 -8.239 1.00 86.38 95 ALA A CA 1
ATOM 687 C C . ALA A 1 95 ? 4.515 -0.193 -8.071 1.00 86.38 95 ALA A C 1
ATOM 689 O O . ALA A 1 95 ? 4.722 0.698 -7.252 1.00 86.38 95 ALA A O 1
ATOM 690 N N . SER A 1 96 ? 5.480 -0.682 -8.839 1.00 83.06 96 SER A N 1
ATOM 691 C CA . SER A 1 96 ? 6.841 -0.150 -8.809 1.00 83.06 96 SER A CA 1
ATOM 692 C C . SER A 1 96 ? 6.945 1.185 -9.548 1.00 83.06 96 SER A C 1
ATOM 694 O O . SER A 1 96 ? 6.266 1.398 -10.555 1.00 83.06 96 SER A O 1
ATOM 696 N N . GLY A 1 97 ? 7.790 2.081 -9.035 1.00 76.31 97 GLY A N 1
ATOM 697 C CA . GLY A 1 97 ? 8.231 3.292 -9.731 1.00 76.31 97 GLY A CA 1
ATOM 698 C C . GLY A 1 97 ? 9.579 3.118 -10.440 1.00 76.31 97 GLY A C 1
ATOM 699 O O . GLY A 1 97 ? 10.036 4.060 -11.077 1.00 76.31 97 GLY A O 1
ATOM 700 N N . ASP A 1 98 ? 10.197 1.933 -10.336 1.00 71.19 98 ASP A N 1
ATOM 701 C CA . ASP A 1 98 ? 11.558 1.643 -10.797 1.00 71.19 98 ASP A CA 1
ATOM 702 C C . ASP A 1 98 ? 11.704 1.817 -12.326 1.00 71.19 98 ASP A C 1
ATOM 704 O O . ASP A 1 98 ? 11.203 0.987 -13.098 1.00 71.19 98 ASP A O 1
ATOM 708 N N . PRO A 1 99 ? 12.437 2.841 -12.802 1.00 64.31 99 PRO A N 1
ATOM 709 C CA . PRO A 1 99 ? 12.658 3.082 -14.223 1.00 64.31 99 PRO A CA 1
ATOM 710 C C . PRO A 1 99 ? 13.625 2.072 -14.846 1.00 64.31 99 PRO A C 1
ATOM 712 O O . PRO A 1 99 ? 13.749 2.027 -16.070 1.00 64.31 99 PRO A O 1
ATOM 715 N N . ARG A 1 100 ? 14.327 1.261 -14.039 1.00 66.44 100 ARG A N 1
ATOM 716 C CA . ARG A 1 100 ? 15.182 0.166 -14.523 1.00 66.44 100 ARG A CA 1
ATOM 717 C C . ARG A 1 100 ? 14.362 -1.057 -14.916 1.00 66.44 100 ARG A C 1
ATOM 719 O O . ARG A 1 100 ? 14.911 -1.970 -15.527 1.00 66.44 100 ARG A O 1
ATOM 726 N N . VAL A 1 101 ? 13.058 -1.054 -14.617 1.00 64.00 101 VAL A N 1
ATOM 727 C CA . VAL A 1 101 ? 12.085 -2.056 -15.072 1.00 64.00 101 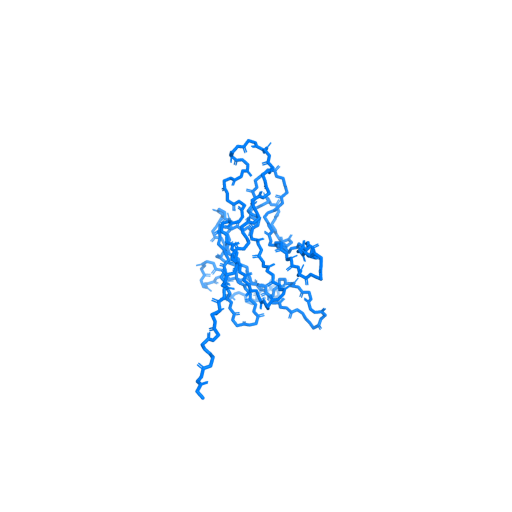VAL A CA 1
ATOM 728 C C . VAL A 1 101 ? 12.414 -3.468 -14.554 1.00 64.00 101 VAL A C 1
ATOM 730 O O . VAL A 1 101 ? 12.165 -4.471 -15.221 1.00 64.00 101 VAL A O 1
ATOM 733 N N . MET A 1 102 ? 12.985 -3.574 -13.349 1.00 72.25 102 MET A N 1
ATOM 734 C CA . MET A 1 102 ? 13.332 -4.874 -12.756 1.00 72.25 102 MET A CA 1
ATOM 735 C C . MET A 1 102 ? 12.210 -5.415 -11.867 1.00 72.25 102 MET A C 1
ATOM 737 O O . MET A 1 102 ? 11.947 -6.620 -11.844 1.00 72.25 102 MET A O 1
ATOM 741 N N . ILE A 1 103 ? 11.506 -4.521 -11.174 1.00 81.44 103 ILE A N 1
ATOM 742 C CA . ILE A 1 103 ? 10.404 -4.851 -10.269 1.00 81.44 103 ILE A CA 1
ATOM 743 C C . ILE A 1 103 ? 9.116 -4.264 -10.843 1.00 81.44 103 ILE A C 1
ATOM 745 O O . ILE A 1 103 ? 9.077 -3.091 -11.195 1.00 81.44 103 ILE A O 1
ATOM 749 N N . GLY A 1 104 ? 8.065 -5.079 -10.945 1.00 81.88 104 GLY A N 1
ATOM 750 C CA . GLY A 1 104 ? 6.732 -4.642 -11.362 1.00 81.88 104 GLY A CA 1
ATOM 751 C C . GLY A 1 104 ? 5.856 -4.196 -10.197 1.00 81.88 104 GLY A C 1
ATOM 752 O O . GLY A 1 104 ? 5.128 -3.211 -10.320 1.00 81.88 104 GLY A O 1
ATOM 753 N N . ALA A 1 105 ? 5.952 -4.874 -9.052 1.00 87.88 105 ALA A N 1
ATOM 754 C CA . ALA A 1 105 ? 5.237 -4.490 -7.840 1.00 87.88 105 ALA A CA 1
ATOM 755 C C . ALA A 1 105 ? 5.933 -4.996 -6.573 1.00 87.88 105 ALA A C 1
ATOM 757 O O . ALA A 1 105 ? 6.662 -5.987 -6.595 1.00 87.88 105 ALA A O 1
ATOM 758 N N . TYR A 1 106 ? 5.640 -4.342 -5.459 1.00 88.81 106 TYR A N 1
ATOM 759 C CA . TYR A 1 106 ? 6.045 -4.734 -4.116 1.00 88.81 106 TYR A CA 1
ATOM 760 C C . TYR A 1 106 ? 4.816 -5.231 -3.365 1.00 88.81 106 TYR A C 1
ATOM 762 O O . TYR A 1 106 ? 3.783 -4.563 -3.369 1.00 88.81 106 TYR A O 1
ATOM 770 N N . GLY A 1 107 ? 4.913 -6.408 -2.756 1.00 91.88 107 GLY A N 1
ATOM 771 C CA . GLY A 1 107 ? 3.835 -7.006 -1.984 1.00 91.88 107 GLY A CA 1
ATOM 772 C C . GLY A 1 107 ? 4.029 -6.790 -0.497 1.00 91.88 107 GLY A C 1
ATOM 773 O O . GLY A 1 107 ? 5.099 -7.057 0.045 1.00 91.88 107 GLY A O 1
ATOM 774 N N . PHE A 1 108 ? 2.968 -6.370 0.173 1.00 93.50 108 PHE A N 1
ATOM 775 C CA . PHE A 1 108 ? 2.930 -6.126 1.604 1.00 93.50 108 PHE A CA 1
ATOM 776 C C . PHE A 1 108 ? 1.871 -7.006 2.238 1.00 93.50 108 PHE A C 1
ATOM 778 O O . PHE A 1 108 ? 0.760 -7.105 1.720 1.00 93.50 108 PHE A O 1
ATOM 785 N N . ALA A 1 109 ? 2.222 -7.621 3.359 1.00 94.81 109 ALA A N 1
ATOM 786 C CA . ALA A 1 109 ? 1.319 -8.445 4.144 1.00 94.81 109 ALA A CA 1
ATOM 787 C C . ALA A 1 109 ? 1.268 -7.929 5.578 1.00 94.81 109 ALA A C 1
ATOM 789 O O . ALA A 1 109 ? 2.206 -7.284 6.060 1.00 94.81 109 ALA A O 1
ATOM 790 N N . ARG A 1 110 ? 0.157 -8.218 6.252 1.00 93.06 110 ARG A N 1
ATOM 791 C CA . ARG A 1 110 ? -0.008 -7.879 7.662 1.00 93.06 110 ARG A CA 1
ATOM 792 C C . ARG A 1 110 ? 0.664 -8.948 8.519 1.00 93.06 110 ARG A C 1
ATOM 794 O O . ARG A 1 110 ? 0.350 -10.132 8.400 1.00 93.06 110 ARG A O 1
ATOM 801 N N . GLY A 1 111 ? 1.595 -8.525 9.364 1.00 89.75 111 GLY A N 1
ATOM 802 C CA . GLY A 1 111 ? 2.248 -9.364 10.356 1.00 89.75 111 GLY A CA 1
ATOM 803 C C . GLY A 1 111 ? 1.292 -9.792 11.470 1.00 89.75 111 GLY A C 1
ATOM 804 O O . GLY A 1 111 ? 0.185 -9.269 11.620 1.00 89.75 111 GLY A O 1
ATOM 805 N N . ALA A 1 112 ? 1.731 -10.751 12.287 1.00 89.50 112 ALA A N 1
ATOM 806 C CA . ALA A 1 112 ? 0.964 -11.224 13.444 1.00 89.50 112 ALA A CA 1
ATOM 807 C C . ALA A 1 112 ? 0.788 -10.147 14.534 1.00 89.50 112 ALA A C 1
ATOM 809 O O . ALA A 1 112 ? -0.137 -10.221 15.337 1.00 89.50 112 ALA A O 1
ATOM 810 N N . ASP A 1 113 ? 1.669 -9.149 14.546 1.00 90.12 113 ASP A N 1
ATOM 811 C CA . ASP A 1 113 ? 1.618 -7.946 15.377 1.00 90.12 113 ASP A CA 1
ATOM 812 C C . ASP A 1 113 ? 0.658 -6.873 14.835 1.00 90.12 113 ASP A C 1
ATOM 814 O O . ASP A 1 113 ? 0.431 -5.858 15.487 1.00 90.12 113 ASP A O 1
ATOM 818 N N . GLY A 1 114 ? 0.070 -7.102 13.658 1.00 88.88 114 GLY A N 1
ATOM 819 C CA . GLY A 1 114 ? -0.804 -6.156 12.979 1.00 88.88 114 GLY A CA 1
ATOM 820 C C . GLY A 1 114 ? -0.069 -5.107 12.148 1.00 88.88 114 GLY A C 1
ATOM 821 O O . GLY A 1 114 ? -0.735 -4.314 11.489 1.00 88.88 114 GLY A O 1
ATOM 822 N N . ALA A 1 115 ? 1.265 -5.115 12.123 1.00 92.94 115 ALA A N 1
ATOM 823 C CA . ALA A 1 115 ? 2.039 -4.176 11.326 1.00 92.94 115 ALA A CA 1
ATOM 824 C C . ALA A 1 115 ? 2.124 -4.638 9.867 1.00 92.94 115 ALA A C 1
ATOM 826 O O . ALA A 1 115 ? 2.263 -5.825 9.570 1.00 92.94 115 ALA A O 1
ATOM 827 N N . TRP A 1 116 ? 2.073 -3.697 8.931 1.00 94.44 116 TRP A N 1
ATOM 828 C CA . TRP A 1 116 ? 2.343 -3.983 7.527 1.00 94.44 116 TRP A CA 1
ATOM 829 C C . TRP A 1 116 ? 3.847 -4.098 7.284 1.00 94.44 116 TRP A C 1
ATOM 831 O O . TRP A 1 116 ? 4.612 -3.233 7.710 1.00 94.44 116 TRP A O 1
ATOM 841 N N . ALA A 1 117 ? 4.271 -5.134 6.566 1.00 92.62 117 ALA A N 1
ATOM 842 C CA . ALA A 1 117 ? 5.667 -5.332 6.192 1.00 92.62 117 ALA A CA 1
ATOM 843 C C . ALA A 1 117 ? 5.783 -5.841 4.753 1.00 92.62 117 ALA A C 1
ATOM 845 O O . ALA A 1 117 ? 4.866 -6.477 4.225 1.00 92.62 117 ALA A O 1
ATOM 846 N N . GLU A 1 118 ? 6.914 -5.546 4.108 1.00 91.56 118 GLU A N 1
ATOM 847 C CA . GLU A 1 118 ? 7.210 -6.092 2.785 1.00 91.56 118 GLU A CA 1
ATOM 848 C C . GLU A 1 118 ? 7.295 -7.622 2.885 1.00 91.56 118 GLU A C 1
ATOM 850 O O . GLU A 1 118 ? 8.073 -8.173 3.658 1.00 91.56 118 GLU A O 1
ATOM 855 N N . SER A 1 119 ? 6.463 -8.302 2.106 1.00 92.38 119 SER A N 1
ATOM 856 C CA . SER A 1 119 ? 6.340 -9.765 2.075 1.00 92.38 119 SER A CA 1
ATOM 857 C C . SER A 1 119 ? 6.953 -10.382 0.819 1.00 92.38 119 SER A C 1
ATOM 859 O O . SER A 1 119 ? 7.208 -11.583 0.774 1.00 92.38 119 SER A O 1
ATOM 861 N N . GLY A 1 120 ? 7.207 -9.570 -0.209 1.00 89.25 120 GLY A N 1
ATOM 862 C CA . GLY A 1 120 ? 7.830 -10.022 -1.441 1.00 89.25 120 GLY A CA 1
ATOM 863 C C . GLY A 1 120 ? 7.815 -8.971 -2.541 1.00 89.25 120 GLY A C 1
ATOM 864 O O . GLY A 1 120 ? 7.300 -7.863 -2.385 1.00 89.25 120 GLY A O 1
ATOM 865 N N . ARG A 1 121 ? 8.379 -9.341 -3.691 1.00 87.12 121 ARG A N 1
ATOM 866 C CA . ARG A 1 121 ? 8.461 -8.500 -4.890 1.00 87.12 121 ARG A CA 1
ATOM 867 C C . ARG A 1 121 ? 8.041 -9.308 -6.101 1.00 87.12 121 ARG A C 1
ATOM 869 O O . ARG A 1 121 ? 8.431 -10.463 -6.245 1.00 87.12 121 ARG A O 1
ATOM 876 N N . LEU A 1 122 ? 7.272 -8.687 -6.982 1.00 85.94 122 LEU A N 1
ATOM 877 C CA . LEU A 1 122 ? 6.907 -9.251 -8.271 1.00 85.94 122 LEU A CA 1
ATOM 878 C C . LEU A 1 122 ? 7.879 -8.693 -9.311 1.00 85.94 122 LEU A C 1
ATOM 880 O O . LEU A 1 122 ? 7.855 -7.483 -9.561 1.00 85.94 122 LEU A O 1
ATOM 884 N N . PRO A 1 123 ? 8.734 -9.525 -9.924 1.00 81.75 123 PRO A N 1
ATOM 885 C CA . PRO A 1 123 ? 9.583 -9.062 -11.007 1.00 81.75 123 PRO A CA 1
ATOM 886 C C . PRO A 1 123 ? 8.737 -8.758 -12.243 1.00 81.75 123 PRO A C 1
ATOM 888 O O . PRO A 1 123 ? 7.737 -9.423 -12.510 1.00 81.75 123 PRO A O 1
ATOM 891 N N . LEU A 1 124 ? 9.158 -7.768 -13.031 1.00 73.62 124 LEU A N 1
ATOM 892 C CA . LEU A 1 124 ? 8.449 -7.407 -14.263 1.00 73.62 124 LEU A CA 1
ATOM 893 C C . LEU A 1 124 ? 8.653 -8.461 -15.370 1.00 73.62 124 LEU A C 1
ATOM 895 O O . LEU A 1 124 ? 7.822 -8.606 -16.265 1.00 73.62 124 LEU A O 1
ATOM 899 N N . ARG A 1 125 ? 9.729 -9.254 -15.268 1.00 70.19 125 ARG A N 1
ATOM 900 C CA . ARG A 1 125 ? 10.017 -10.401 -16.135 1.00 70.19 125 ARG A CA 1
ATOM 901 C C . ARG A 1 125 ? 10.073 -11.688 -15.310 1.00 70.19 125 ARG A C 1
ATOM 903 O O . ARG A 1 125 ? 10.879 -11.794 -14.391 1.00 70.19 125 ARG A O 1
ATOM 910 N N . ALA A 1 126 ? 9.255 -12.679 -15.673 1.00 60.44 126 ALA A N 1
ATOM 911 C CA . ALA A 1 126 ? 9.137 -13.954 -14.953 1.00 60.44 126 ALA A CA 1
ATOM 912 C C . ALA A 1 126 ? 10.479 -14.699 -14.783 1.00 60.44 126 ALA A C 1
ATOM 914 O O . ALA A 1 126 ? 10.695 -15.372 -13.781 1.00 60.44 126 ALA A O 1
ATOM 915 N N . GLU A 1 127 ? 11.407 -14.525 -15.728 1.00 55.75 127 GLU A N 1
ATOM 916 C CA . GLU A 1 127 ? 12.746 -15.133 -15.713 1.00 55.75 127 GLU A CA 1
ATOM 917 C C . GLU A 1 127 ? 13.623 -14.654 -14.540 1.00 55.75 127 GLU A C 1
ATOM 919 O O . GLU A 1 127 ? 14.518 -15.376 -14.115 1.00 55.75 127 GLU A O 1
ATOM 924 N N . ALA A 1 128 ? 13.347 -13.476 -13.967 1.00 54.66 128 ALA A N 1
ATOM 925 C CA . ALA A 1 128 ? 14.092 -12.955 -12.819 1.00 54.66 128 ALA A CA 1
ATOM 926 C C . ALA A 1 128 ? 13.679 -13.597 -11.479 1.00 54.66 128 ALA A C 1
ATOM 928 O O . ALA A 1 128 ? 14.434 -13.521 -10.515 1.00 54.66 128 ALA A O 1
ATOM 929 N N . ALA A 1 129 ? 12.516 -14.260 -11.407 1.00 53.00 129 ALA A N 1
ATOM 930 C CA . ALA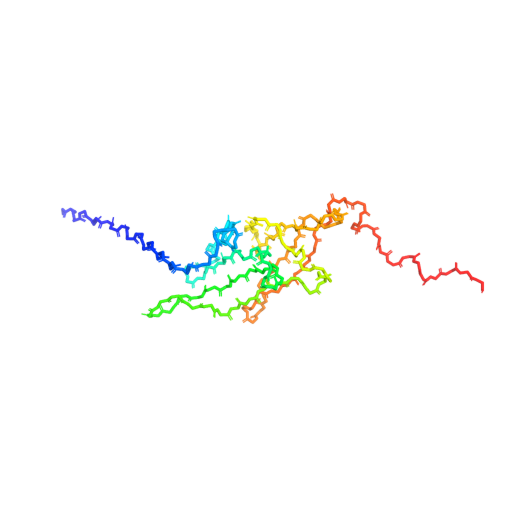 A 1 129 ? 12.084 -15.000 -10.215 1.00 53.00 129 ALA A CA 1
ATOM 931 C C . ALA A 1 129 ? 12.778 -16.369 -10.068 1.00 53.00 129 ALA A C 1
ATOM 933 O O . ALA A 1 129 ? 12.697 -16.989 -9.011 1.00 53.00 129 ALA A O 1
ATOM 934 N N . ALA A 1 130 ? 13.414 -16.865 -11.135 1.00 49.12 130 ALA A N 1
ATOM 935 C CA . ALA A 1 130 ? 13.818 -18.261 -11.283 1.00 49.12 130 ALA A CA 1
ATOM 936 C C . ALA A 1 130 ? 15.324 -18.514 -11.105 1.00 49.12 130 ALA A C 1
ATOM 938 O O . ALA A 1 130 ? 15.803 -19.562 -11.528 1.00 49.12 130 ALA A O 1
ATOM 939 N N . ALA A 1 131 ? 16.076 -17.594 -10.495 1.00 43.16 131 ALA A N 1
ATOM 940 C CA . ALA A 1 131 ? 17.482 -17.825 -10.163 1.00 43.16 131 ALA A CA 1
ATOM 941 C C . ALA A 1 131 ? 17.638 -18.184 -8.671 1.00 43.16 131 ALA A C 1
ATOM 943 O O . ALA A 1 131 ? 17.902 -17.295 -7.860 1.00 43.16 131 ALA A O 1
ATOM 944 N N . PRO A 1 132 ? 17.466 -19.459 -8.269 1.00 47.59 132 PRO A N 1
ATOM 945 C CA . PRO A 1 132 ? 18.018 -19.930 -7.010 1.00 47.59 132 PRO A CA 1
ATOM 946 C C . PRO A 1 132 ? 19.552 -19.953 -7.103 1.00 47.59 132 PRO A C 1
ATOM 948 O O . PRO A 1 132 ? 20.120 -20.065 -8.190 1.00 47.59 132 PRO A O 1
ATOM 951 N N . GLU A 1 133 ? 20.213 -19.821 -5.954 1.00 53.78 133 GLU A N 1
ATOM 952 C CA . GLU A 1 133 ? 21.667 -19.859 -5.761 1.00 53.78 133 GLU A CA 1
ATOM 953 C C . GLU A 1 133 ? 22.343 -21.113 -6.358 1.00 53.78 133 GLU A C 1
ATOM 955 O O . GLU A 1 133 ? 22.704 -22.043 -5.645 1.00 53.78 133 GLU A O 1
ATOM 960 N N . GLU A 1 134 ? 22.594 -21.137 -7.664 1.00 48.56 134 GLU A N 1
ATOM 961 C CA . GLU A 1 134 ? 23.479 -22.131 -8.290 1.00 48.56 134 GLU A CA 1
ATOM 962 C C . GLU A 1 134 ? 24.767 -21.486 -8.821 1.00 48.56 134 GLU A C 1
ATOM 964 O O . GLU A 1 134 ? 25.351 -21.898 -9.819 1.00 48.56 134 GLU A O 1
ATOM 969 N N . MET A 1 135 ? 25.237 -20.440 -8.133 1.00 50.00 135 MET A N 1
ATOM 970 C CA . MET A 1 135 ? 26.507 -19.778 -8.441 1.00 50.00 135 MET A CA 1
ATOM 971 C C . MET A 1 135 ? 27.401 -19.641 -7.206 1.00 50.00 135 MET A C 1
ATOM 973 O O . MET A 1 135 ? 28.070 -18.636 -7.007 1.00 50.00 135 MET A O 1
ATOM 977 N N . SER A 1 136 ? 27.429 -20.677 -6.367 1.00 54.94 136 SER A N 1
ATOM 978 C CA . SER A 1 136 ? 28.536 -20.913 -5.439 1.00 54.94 136 SER A CA 1
ATOM 979 C C . SER A 1 136 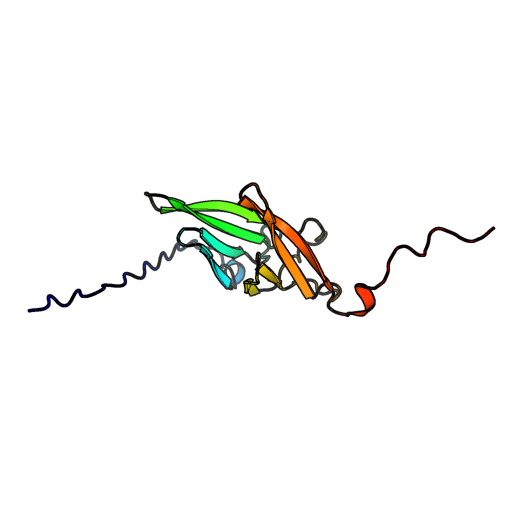? 28.629 -22.396 -5.100 1.00 54.94 136 SER A C 1
ATOM 981 O O . SER A 1 136 ? 28.314 -22.807 -3.993 1.00 54.94 136 SER A O 1
ATOM 983 N N . MET A 1 137 ? 29.007 -23.215 -6.082 1.00 53.41 137 MET A N 1
ATOM 984 C CA . MET A 1 137 ? 29.755 -24.460 -5.869 1.00 53.41 137 MET A CA 1
ATOM 985 C C . MET A 1 137 ? 30.189 -25.012 -7.227 1.00 53.41 137 MET A C 1
ATOM 987 O O . MET A 1 137 ? 29.464 -25.749 -7.886 1.00 53.41 137 MET A O 1
ATOM 991 N N . GLY A 1 138 ? 31.405 -24.650 -7.642 1.00 53.94 138 GLY A N 1
ATOM 992 C CA . GLY A 1 138 ? 32.121 -25.404 -8.668 1.00 53.94 138 GLY A CA 1
ATOM 993 C C . GLY A 1 138 ? 32.978 -24.578 -9.619 1.00 53.94 138 GLY A C 1
ATOM 994 O O . GLY A 1 138 ? 32.578 -24.360 -10.758 1.00 53.94 138 GLY A O 1
ATOM 995 N N . ARG A 1 139 ? 34.219 -24.266 -9.220 1.00 48.34 139 ARG A N 1
ATOM 996 C CA . ARG A 1 139 ? 35.388 -24.809 -9.937 1.00 48.34 139 ARG A CA 1
ATOM 997 C C . ARG A 1 139 ? 36.729 -24.536 -9.249 1.00 48.34 139 ARG A C 1
ATOM 999 O O . ARG A 1 139 ? 37.098 -23.382 -9.083 1.00 48.34 139 ARG A O 1
ATOM 1006 N N . VAL A 1 140 ? 37.427 -25.667 -9.072 1.00 50.22 140 VAL A N 1
ATOM 1007 C CA . VAL A 1 140 ? 38.875 -25.945 -8.955 1.00 50.22 140 VAL A CA 1
ATOM 1008 C C . VAL A 1 140 ? 39.583 -25.434 -7.708 1.00 50.22 140 VAL A C 1
ATOM 1010 O O . VAL A 1 140 ? 39.900 -24.232 -7.636 1.00 50.22 140 VAL A O 1
#

pLDDT: mean 71.13, std 19.23, range [34.44, 94.81]

Foldseek 3Di:
DDDPDDDDDDDDDPPPDDDDPVQLVVQFQLDKDDPDPFKIWTWDPDRPPAATWIFIWGDDPVGIDGPDTAFDPPCPPRFTADRDKAADVQFIWGATSDPVQQFGIWTWGQDPVRDIYTPDTHTSDPVSVPDDPPPPDDDD

Sequence (140 aa):
MMIRSRHVVVVALFACASVGPVAAQDGCGAAVWAAAADEILVLKPEFGRGPASVLVFERDGSGWSQVQEVWSEGSLLGESFGRTVAPVEGGFLAASGDPRVMIGAYGFARGADGAWAESGRLPLRAEAAAAPEEMSMGRV